Protein AF-A0A1D6LKV5-F1 (afdb_monomer)

Solvent-accessible surface area (backbone atoms only — not comparable to full-atom values): 5760 Å² total; per-residue (Å²): 122,54,73,68,55,51,50,48,46,50,74,42,52,48,48,53,28,51,55,49,33,54,62,53,35,74,82,36,92,67,54,87,56,52,68,69,58,41,31,61,58,21,33,45,94,83,58,60,42,89,53,21,65,29,39,59,73,53,39,58,67,65,46,52,50,55,50,46,62,60,71,42,56,59,69,58,52,50,54,50,48,56,50,45,56,74,70,44,80,86,57,86,84,83,76,82,83,132

pLDDT: mean 77.81, std 11.37, range [54.75, 92.75]

Secondary structure (DSSP, 8-state):
--HHHHHHIIIIIIHHHHHHHHHHHTT-TTTT--HHHHHHHHHGGGS--TTHHHHHHT-HHHHHHHHHHHHS-HHHHHHHHHHHHHHTTSS---PPP-

Sequence (98 aa):
MSKRTVELHWGKHHQDYVDGLNKQLATSPLYGYTLEDLIKEAYNNGNPLPEYNNAAQDDKLTYVTNFMDHLVSWHTVTLRMMRAESFVNLGEPNIPEA

Radius of gyration: 21.65 Å; Cα contacts (8 Å, |Δi|>4): 50; chains: 1; bounding box: 33×24×66 Å

Foldseek 3Di:
DDPVVVCCCVVPVLVVLVVQLCVVLPPDPCNPPDLVVQLVVQCPVVPGHPNNVSSVSNPPVVVVVVVCCVVDVVVVVVVVVVVVCQVPCPDDHDDDDD

Mean predicted aligned error: 11.53 Å

InterPro domains:
  IPR019831 Manganese/iron superoxide dismutase, N-terminal [PF00081] (2-42)
  IPR036324 Manganese/iron superoxide dismutase, N-terminal domain superfamily [G3DSA:1.10.287.990] (2-77)
  IPR036324 Manganese/iron superoxide dismutase, N-terminal domain superfamily [SSF46609] (1-57)

Organism: Zea mays (NCBI:txid4577)

Structure (mmCIF, N/CA/C/O backbone):
data_AF-A0A1D6LKV5-F1
#
_entry.id   AF-A0A1D6LKV5-F1
#
loop_
_atom_site.group_PDB
_atom_site.id
_atom_site.type_symbol
_atom_site.label_atom_id
_atom_site.label_alt_id
_atom_site.label_comp_id
_atom_site.label_asym_id
_atom_site.label_entity_id
_atom_site.label_seq_id
_atom_site.pdbx_PDB_ins_code
_atom_site.Cartn_x
_atom_site.Cartn_y
_atom_site.Cartn_z
_atom_site.occupancy
_atom_site.B_iso_or_equiv
_atom_site.auth_seq_id
_atom_site.auth_comp_id
_atom_site.auth_asym_id
_atom_site.auth_atom_id
_atom_site.pdbx_PDB_model_num
ATOM 1 N N . MET A 1 1 ? 15.617 1.063 -10.815 1.00 61.94 1 MET A N 1
ATOM 2 C CA . MET A 1 1 ? 15.880 0.403 -9.509 1.00 61.94 1 MET A CA 1
ATOM 3 C C . MET A 1 1 ? 16.713 -0.855 -9.721 1.00 61.94 1 MET A C 1
ATOM 5 O O . MET A 1 1 ? 16.646 -1.422 -10.802 1.00 61.94 1 MET A O 1
ATOM 9 N N . SER A 1 2 ? 17.501 -1.297 -8.733 1.00 75.75 2 SER A N 1
ATOM 10 C CA . SER A 1 2 ? 18.234 -2.572 -8.839 1.00 75.75 2 SER A CA 1
ATOM 11 C C . SER A 1 2 ? 17.340 -3.765 -8.467 1.00 75.75 2 SER A C 1
ATOM 13 O O . SER A 1 2 ? 16.403 -3.603 -7.686 1.00 75.75 2 SER A O 1
ATOM 15 N N . LYS A 1 3 ? 17.664 -4.972 -8.954 1.00 73.44 3 LYS A N 1
ATOM 16 C CA . LYS A 1 3 ? 16.991 -6.223 -8.547 1.00 73.44 3 LYS A CA 1
ATOM 17 C C . LYS A 1 3 ? 16.972 -6.391 -7.020 1.00 73.44 3 LYS A C 1
ATOM 19 O O . LYS A 1 3 ? 15.920 -6.639 -6.446 1.00 73.44 3 LYS A O 1
ATOM 24 N N . ARG A 1 4 ? 18.108 -6.140 -6.361 1.00 75.19 4 ARG A N 1
ATOM 25 C CA . ARG A 1 4 ? 18.236 -6.192 -4.896 1.00 75.19 4 ARG A CA 1
ATOM 26 C C . ARG A 1 4 ? 17.308 -5.199 -4.191 1.00 75.19 4 ARG A C 1
ATOM 28 O O . ARG A 1 4 ? 16.748 -5.515 -3.149 1.00 75.19 4 ARG A O 1
ATOM 35 N N . THR A 1 5 ? 17.154 -3.996 -4.745 1.00 76.00 5 THR A N 1
ATOM 36 C CA . THR A 1 5 ? 16.243 -2.976 -4.201 1.00 76.00 5 THR A CA 1
ATOM 37 C C . THR A 1 5 ? 14.798 -3.463 -4.247 1.00 76.00 5 THR A C 1
ATOM 39 O O . THR A 1 5 ? 14.087 -3.322 -3.260 1.00 76.00 5 THR A O 1
ATOM 42 N N . VAL A 1 6 ? 14.386 -4.076 -5.358 1.00 74.38 6 VAL A N 1
ATOM 43 C CA . VAL A 1 6 ? 13.042 -4.647 -5.521 1.00 74.38 6 VAL A CA 1
ATOM 44 C C . VAL A 1 6 ? 12.808 -5.809 -4.558 1.00 74.38 6 VAL A C 1
ATOM 46 O O . VAL A 1 6 ? 11.782 -5.842 -3.889 1.00 74.38 6 VAL A O 1
ATOM 49 N N . GLU A 1 7 ? 13.764 -6.733 -4.443 1.00 75.50 7 GLU A N 1
ATOM 50 C CA . GLU A 1 7 ? 13.660 -7.892 -3.547 1.00 75.50 7 GLU A CA 1
ATOM 51 C C . GLU A 1 7 ? 13.519 -7.480 -2.079 1.00 75.50 7 GLU A C 1
ATOM 53 O O . GLU A 1 7 ? 12.693 -8.041 -1.366 1.00 75.50 7 GLU A O 1
ATOM 58 N N . LEU A 1 8 ? 14.282 -6.479 -1.630 1.00 76.94 8 LEU A N 1
ATOM 59 C CA . LEU A 1 8 ? 14.162 -5.947 -0.270 1.00 76.94 8 LEU A CA 1
ATOM 60 C C . LEU A 1 8 ? 12.841 -5.205 -0.062 1.00 76.94 8 LEU A C 1
ATOM 62 O O . LEU A 1 8 ? 12.195 -5.363 0.971 1.00 76.94 8 LEU A O 1
ATOM 66 N N . HIS A 1 9 ? 12.429 -4.401 -1.038 1.00 77.50 9 HIS A N 1
ATOM 67 C CA . HIS A 1 9 ? 11.189 -3.646 -0.938 1.00 77.50 9 HIS A CA 1
ATOM 68 C C . HIS A 1 9 ? 9.963 -4.569 -0.879 1.00 77.50 9 HIS A C 1
ATOM 70 O O . HIS A 1 9 ? 9.106 -4.398 -0.019 1.00 77.50 9 HIS A O 1
ATOM 76 N N . TRP A 1 10 ? 9.913 -5.593 -1.730 1.00 71.38 10 TRP A N 1
ATOM 77 C CA . TRP A 1 10 ? 8.803 -6.541 -1.762 1.00 71.38 10 TRP A CA 1
ATOM 78 C C . TRP A 1 10 ? 8.899 -7.600 -0.664 1.00 71.38 10 TRP A C 1
ATOM 80 O O . TRP A 1 10 ? 8.013 -7.732 0.173 1.00 71.38 10 TRP A O 1
ATOM 90 N N . GLY A 1 11 ? 9.996 -8.356 -0.649 1.00 73.31 11 GLY A N 1
ATOM 91 C CA . GLY A 1 11 ? 10.130 -9.529 0.210 1.00 73.31 11 GLY A CA 1
ATOM 92 C C . GLY A 1 11 ? 10.230 -9.191 1.693 1.00 73.31 11 GLY A C 1
ATOM 93 O O . GLY A 1 11 ? 9.960 -10.053 2.522 1.00 73.31 11 GLY A O 1
ATOM 94 N N . LYS A 1 12 ? 10.616 -7.954 2.030 1.00 81.75 12 LYS A N 1
ATOM 95 C CA . LYS A 1 12 ? 10.696 -7.501 3.416 1.00 81.75 12 LYS A CA 1
ATOM 96 C C . LYS A 1 12 ? 9.680 -6.415 3.737 1.00 81.75 12 LYS A C 1
ATOM 98 O O . LYS A 1 12 ? 8.826 -6.637 4.580 1.00 81.75 12 LYS A O 1
ATOM 103 N N . HIS A 1 13 ? 9.777 -5.244 3.109 1.00 81.19 13 HIS A N 1
ATOM 104 C CA . HIS A 1 13 ? 9.001 -4.089 3.572 1.00 81.19 13 HIS A CA 1
ATOM 105 C C . HIS A 1 13 ? 7.496 -4.254 3.349 1.00 81.19 13 HIS A C 1
ATOM 107 O O . HIS A 1 13 ? 6.732 -4.046 4.283 1.00 81.19 13 HIS A O 1
ATOM 113 N N . HIS A 1 14 ? 7.074 -4.689 2.160 1.00 80.69 14 HIS A N 1
ATOM 114 C CA . HIS A 1 14 ? 5.659 -4.961 1.898 1.00 80.69 14 HIS A CA 1
ATOM 115 C C . HIS A 1 14 ? 5.110 -6.059 2.822 1.00 80.69 14 HIS A C 1
ATOM 117 O O . HIS A 1 14 ? 4.069 -5.871 3.443 1.00 80.69 14 HIS A O 1
ATOM 123 N N . GLN A 1 15 ? 5.852 -7.158 3.003 1.00 81.50 15 GLN A N 1
ATOM 124 C CA . GLN A 1 15 ? 5.461 -8.217 3.939 1.00 81.50 15 GLN A CA 1
ATOM 125 C C . GLN A 1 15 ? 5.316 -7.701 5.382 1.00 81.50 15 GLN A C 1
ATOM 127 O O . GLN A 1 15 ? 4.338 -8.02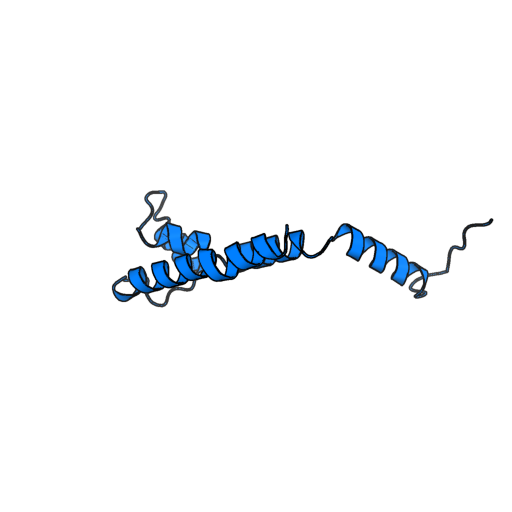9 6.048 1.00 81.50 15 GLN A O 1
ATOM 132 N N . ASP A 1 16 ? 6.249 -6.864 5.851 1.00 86.88 16 ASP A N 1
ATOM 133 C CA . ASP A 1 16 ? 6.197 -6.265 7.189 1.00 86.88 16 ASP A CA 1
ATOM 134 C C . ASP A 1 16 ? 4.925 -5.393 7.361 1.00 86.88 16 ASP A C 1
ATOM 136 O O . ASP A 1 16 ? 4.301 -5.426 8.427 1.00 86.88 16 ASP A O 1
ATOM 140 N N . TYR A 1 17 ? 4.497 -4.659 6.319 1.00 85.38 17 TYR A N 1
ATOM 141 C CA . TYR A 1 17 ? 3.252 -3.873 6.335 1.00 85.38 17 TYR A CA 1
ATOM 142 C C . TYR A 1 17 ? 1.998 -4.748 6.350 1.00 85.38 17 TYR A C 1
ATOM 144 O O . TYR A 1 17 ? 1.112 -4.505 7.170 1.00 85.38 17 TYR A O 1
ATOM 152 N N . VAL A 1 18 ? 1.944 -5.794 5.521 1.00 86.31 18 VAL A N 1
ATOM 153 C CA . VAL A 1 18 ? 0.830 -6.758 5.491 1.00 86.31 18 VAL A CA 1
ATOM 154 C C . VAL A 1 18 ? 0.669 -7.443 6.848 1.00 86.31 18 VAL A C 1
ATOM 156 O O . VAL A 1 18 ? -0.430 -7.509 7.403 1.00 86.31 18 VAL A O 1
ATOM 159 N N . ASP A 1 19 ? 1.767 -7.928 7.427 1.00 87.44 19 ASP A N 1
ATOM 160 C CA . ASP A 1 19 ? 1.748 -8.599 8.728 1.00 87.44 19 ASP A CA 1
ATOM 161 C C . ASP A 1 19 ? 1.341 -7.636 9.851 1.00 87.44 19 ASP A C 1
ATOM 163 O O . ASP A 1 19 ? 0.611 -8.018 10.771 1.00 87.44 19 ASP A O 1
ATOM 167 N N . GLY A 1 20 ? 1.809 -6.386 9.787 1.00 89.44 20 GLY A N 1
ATOM 168 C CA . GLY A 1 20 ? 1.425 -5.323 10.712 1.00 89.44 20 GLY A CA 1
ATOM 169 C C . GLY A 1 20 ? -0.065 -5.000 10.631 1.00 89.44 20 GLY A C 1
ATOM 170 O O . GLY A 1 20 ? -0.741 -4.971 11.662 1.00 89.44 20 GLY A O 1
ATOM 171 N N . LEU A 1 21 ? -0.584 -4.830 9.415 1.00 88.25 21 LEU A N 1
ATOM 172 C CA . LEU A 1 21 ? -1.989 -4.536 9.161 1.00 88.25 21 LEU A CA 1
ATOM 173 C C . LEU A 1 21 ? -2.896 -5.666 9.653 1.00 88.25 21 LEU A C 1
ATOM 175 O O . LEU A 1 21 ? -3.836 -5.421 10.405 1.00 88.25 21 LEU A O 1
ATOM 179 N N . ASN A 1 22 ? -2.575 -6.916 9.312 1.00 89.94 22 ASN A N 1
ATOM 180 C CA . ASN A 1 22 ? -3.352 -8.083 9.733 1.00 89.94 22 ASN A CA 1
A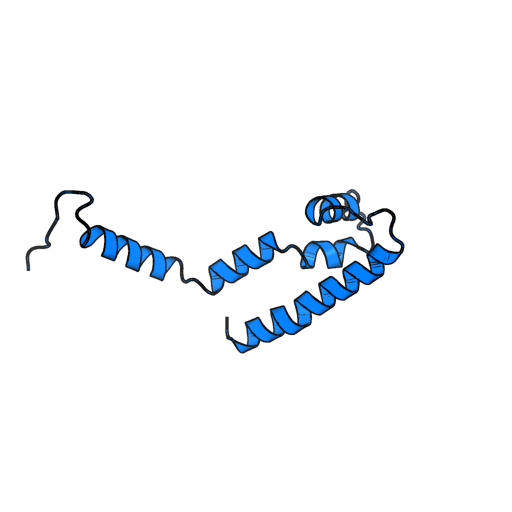TOM 181 C C . ASN A 1 22 ? -3.436 -8.208 11.260 1.00 89.94 22 ASN A C 1
ATOM 183 O O . ASN A 1 22 ? -4.488 -8.555 11.800 1.00 89.94 22 ASN A O 1
ATOM 187 N N . LYS A 1 23 ? -2.347 -7.893 11.974 1.00 92.75 23 LYS A N 1
ATOM 188 C CA . LYS A 1 23 ? -2.340 -7.880 13.446 1.00 92.75 23 LYS A CA 1
ATOM 189 C C . LYS A 1 23 ? -3.243 -6.793 14.019 1.00 92.75 23 LYS A C 1
ATOM 191 O O . LYS A 1 23 ? -3.925 -7.054 15.004 1.00 92.75 23 LYS A O 1
ATOM 196 N N . GLN A 1 24 ? -3.253 -5.600 13.424 1.00 90.62 24 GLN A N 1
ATOM 197 C CA . GLN A 1 24 ? -4.124 -4.506 13.865 1.00 90.62 24 GLN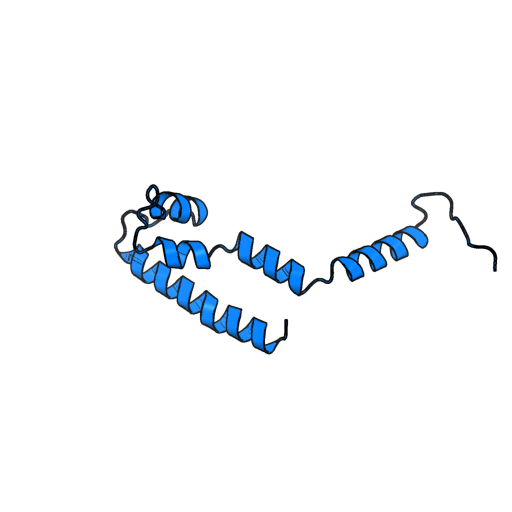 A CA 1
ATOM 198 C C . GLN A 1 24 ? -5.598 -4.827 13.591 1.00 90.62 24 GLN A C 1
ATOM 200 O O . GLN A 1 24 ? -6.446 -4.636 14.459 1.00 90.62 24 GLN A O 1
ATOM 205 N N . LEU A 1 25 ? -5.895 -5.399 12.421 1.00 91.00 25 LEU A N 1
ATOM 206 C CA . LEU A 1 25 ? -7.258 -5.738 12.019 1.00 91.00 25 LEU A CA 1
ATOM 207 C C . LEU A 1 25 ? -7.873 -6.886 12.824 1.00 91.00 25 L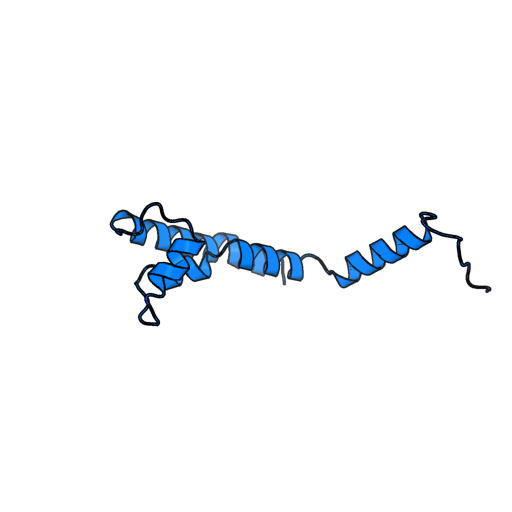EU A C 1
ATOM 209 O O . LEU A 1 25 ? -9.094 -6.953 12.922 1.00 91.00 25 LEU A O 1
ATOM 213 N N . ALA A 1 26 ? -7.065 -7.760 13.433 1.00 90.25 26 ALA A N 1
ATOM 214 C CA . ALA A 1 26 ? -7.542 -8.937 14.166 1.00 90.25 26 ALA A CA 1
ATOM 215 C C . ALA A 1 26 ? -8.574 -8.621 15.267 1.00 90.25 26 ALA A C 1
ATOM 217 O O . ALA A 1 26 ? -9.392 -9.475 15.605 1.00 90.25 26 ALA A O 1
ATOM 218 N N . THR A 1 27 ? -8.547 -7.407 15.821 1.00 88.38 27 THR A N 1
ATOM 219 C CA . THR A 1 27 ? -9.507 -6.933 16.832 1.00 88.38 27 THR A CA 1
ATOM 220 C C . THR A 1 27 ? -10.171 -5.610 16.449 1.00 88.38 27 THR A C 1
ATOM 222 O O . THR A 1 27 ? -10.802 -4.977 17.294 1.00 88.38 27 THR A O 1
ATOM 225 N N . SER A 1 28 ? -9.991 -5.155 15.208 1.00 90.12 28 SER A N 1
ATOM 226 C CA . SER A 1 28 ? -10.470 -3.851 14.750 1.00 90.12 28 SER A CA 1
ATOM 227 C C . SER A 1 28 ? -11.906 -3.949 14.229 1.00 90.12 28 SER A C 1
ATOM 229 O O . SER A 1 28 ? -12.235 -4.912 13.532 1.00 90.12 28 SER A O 1
ATOM 231 N N . PRO A 1 29 ? -12.765 -2.942 14.472 1.00 90.81 29 PRO A N 1
ATOM 232 C CA . PRO A 1 29 ? -14.071 -2.856 13.815 1.00 90.81 29 PRO A CA 1
ATOM 233 C C . PRO A 1 29 ? -13.963 -2.685 12.290 1.00 90.81 29 PRO A C 1
ATOM 235 O O . PRO A 1 29 ? -14.956 -2.853 11.588 1.00 90.81 29 PRO A O 1
ATOM 238 N N . LEU A 1 30 ? -12.769 -2.371 11.778 1.00 89.69 30 LEU A N 1
ATOM 239 C CA . LEU A 1 30 ? -12.480 -2.230 10.352 1.00 89.69 30 LEU A CA 1
ATOM 240 C C . LEU A 1 30 ? -12.190 -3.577 9.665 1.00 89.69 30 LEU A C 1
ATOM 242 O O . LEU A 1 30 ? -11.895 -3.622 8.469 1.00 89.69 30 LEU A O 1
ATOM 246 N N . TYR A 1 31 ? -12.248 -4.693 10.400 1.00 89.75 31 TYR A N 1
ATOM 247 C CA . TYR A 1 31 ? -12.080 -6.019 9.817 1.00 89.75 31 TYR A C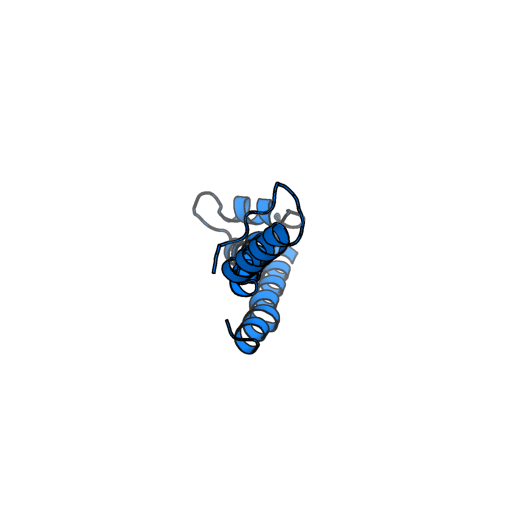A 1
ATOM 248 C C . TYR A 1 31 ? -13.123 -6.280 8.718 1.00 89.75 31 TYR A C 1
ATOM 250 O O . TYR A 1 31 ? -14.320 -6.070 8.909 1.00 89.75 31 TYR A O 1
ATOM 258 N N . GLY A 1 32 ? -12.663 -6.773 7.566 1.00 85.50 32 GLY A N 1
ATOM 259 C CA . GLY A 1 32 ? -13.510 -7.075 6.408 1.00 85.50 32 GLY A CA 1
ATOM 260 C C . GLY A 1 32 ? -13.700 -5.917 5.422 1.00 85.50 32 GLY A C 1
ATOM 261 O O . GLY A 1 32 ? -14.321 -6.124 4.381 1.00 85.50 32 GLY A O 1
ATOM 262 N N . TYR A 1 33 ? -13.148 -4.733 5.704 1.00 86.31 33 TYR A N 1
ATOM 263 C CA . TYR A 1 33 ? -13.110 -3.629 4.744 1.00 86.31 33 TYR A CA 1
ATOM 264 C C . TYR A 1 33 ? -12.220 -3.984 3.549 1.00 86.31 33 TYR A C 1
ATOM 266 O O . TYR A 1 33 ? -11.249 -4.738 3.669 1.00 86.31 33 TYR A O 1
ATOM 274 N N . THR A 1 34 ? -12.525 -3.404 2.387 1.00 88.88 34 THR A N 1
ATOM 275 C CA . THR A 1 34 ? -11.550 -3.362 1.292 1.00 88.88 34 THR A CA 1
ATOM 276 C C . THR A 1 34 ? -10.374 -2.470 1.696 1.00 88.88 34 THR A C 1
ATOM 278 O O . THR A 1 34 ? -10.519 -1.608 2.561 1.00 88.88 34 THR A O 1
ATOM 281 N N . LEU A 1 35 ? -9.205 -2.638 1.071 1.00 85.56 35 LEU A N 1
ATOM 282 C CA . LEU A 1 35 ? -8.044 -1.798 1.386 1.00 85.56 35 LEU A CA 1
ATOM 283 C C . LEU A 1 35 ? -8.321 -0.307 1.125 1.00 85.56 35 LEU A C 1
ATOM 285 O O . LEU A 1 35 ? -7.903 0.543 1.902 1.00 85.56 35 LEU A O 1
ATOM 289 N N . GLU A 1 36 ? -9.071 0.010 0.067 1.00 85.94 36 GLU A N 1
ATOM 290 C CA . GLU A 1 36 ? -9.441 1.387 -0.266 1.00 85.94 36 GLU A CA 1
ATOM 291 C C . GLU A 1 36 ? -10.368 2.003 0.793 1.00 85.94 36 GLU A C 1
ATOM 293 O O . GLU A 1 36 ? -10.117 3.116 1.261 1.00 85.94 36 GLU A O 1
ATOM 298 N N . ASP A 1 37 ? -11.410 1.277 1.206 1.00 88.00 37 ASP A N 1
ATOM 299 C CA . ASP A 1 37 ? -12.329 1.747 2.248 1.00 88.00 37 ASP A CA 1
ATOM 300 C C . ASP A 1 37 ? -11.619 1.851 3.599 1.00 88.00 37 ASP A C 1
ATOM 302 O O . ASP A 1 37 ? -11.839 2.803 4.344 1.00 88.00 37 ASP A O 1
ATOM 306 N N . LEU A 1 38 ? -10.712 0.914 3.887 1.00 90.69 38 LEU A N 1
ATOM 307 C CA . LEU A 1 38 ? -9.889 0.925 5.088 1.00 90.69 38 LEU A CA 1
ATOM 308 C C . LEU A 1 38 ? -8.999 2.169 5.150 1.00 90.69 38 LEU A C 1
ATOM 310 O O . LEU A 1 38 ? -8.940 2.807 6.194 1.00 90.69 38 LEU A O 1
ATOM 314 N N . ILE A 1 39 ? -8.335 2.545 4.053 1.00 88.31 39 ILE A N 1
ATOM 315 C CA . ILE A 1 39 ? -7.499 3.756 3.995 1.00 88.31 39 ILE A CA 1
ATOM 316 C C . ILE A 1 39 ? -8.348 5.011 4.236 1.00 88.31 39 ILE A C 1
ATOM 318 O O . ILE A 1 39 ? -7.946 5.883 5.010 1.00 88.31 39 ILE A O 1
ATOM 322 N N . LYS A 1 40 ? -9.521 5.107 3.596 1.00 90.44 40 LYS A N 1
ATOM 323 C CA . LYS A 1 40 ? -10.424 6.261 3.739 1.00 90.44 40 LYS A CA 1
ATOM 324 C C . LYS A 1 40 ? -10.952 6.393 5.165 1.00 90.44 40 LYS A C 1
ATOM 326 O O . LYS A 1 40 ? -10.880 7.479 5.736 1.00 90.44 40 LYS A O 1
ATOM 331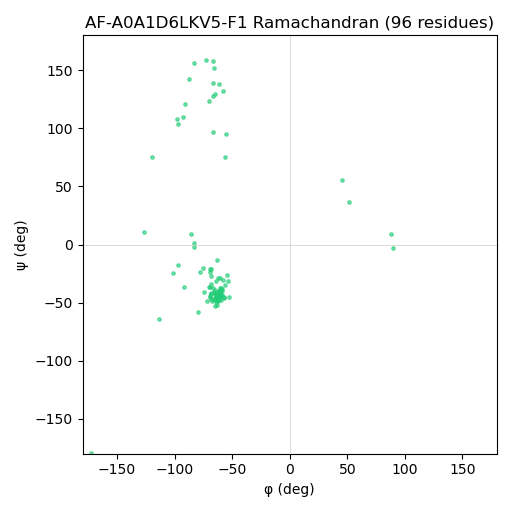 N N . GLU A 1 41 ? -11.435 5.296 5.741 1.00 92.38 41 GLU A N 1
ATOM 332 C CA . GLU A 1 41 ? -11.995 5.284 7.092 1.00 92.38 41 GLU A CA 1
ATOM 333 C C . GLU A 1 41 ? -10.897 5.513 8.142 1.00 92.38 41 GLU A C 1
ATOM 335 O O . GLU A 1 41 ? -11.033 6.361 9.024 1.00 92.38 41 GLU A O 1
ATOM 340 N N . ALA A 1 42 ? -9.748 4.842 8.000 1.00 91.56 42 ALA A N 1
ATOM 341 C CA . ALA A 1 42 ? -8.632 4.982 8.928 1.00 91.56 42 ALA A CA 1
ATOM 342 C C . ALA A 1 42 ? -7.957 6.361 8.866 1.00 91.56 42 ALA A C 1
ATOM 344 O O . ALA A 1 42 ? -7.337 6.758 9.848 1.00 91.56 42 ALA A O 1
ATOM 345 N N . TYR A 1 43 ? -8.090 7.130 7.776 1.00 92.31 43 TYR A N 1
ATOM 346 C CA . TYR A 1 43 ? -7.630 8.526 7.732 1.00 92.31 43 TYR A CA 1
ATOM 347 C C . TYR A 1 43 ? -8.374 9.415 8.741 1.00 92.31 43 TYR A C 1
ATOM 349 O O . TYR A 1 43 ? -7.808 10.396 9.233 1.00 92.31 43 TYR A O 1
ATOM 357 N N . ASN A 1 44 ? -9.628 9.059 9.057 1.00 91.69 44 ASN A N 1
ATOM 358 C CA . ASN A 1 44 ? -10.434 9.635 10.132 1.00 91.69 44 ASN A CA 1
ATOM 359 C C . ASN A 1 44 ? -10.368 11.174 10.172 1.00 91.69 44 ASN A C 1
ATOM 361 O O . ASN A 1 44 ? -9.979 11.792 11.164 1.00 91.69 44 ASN A O 1
ATOM 365 N N . ASN A 1 45 ? -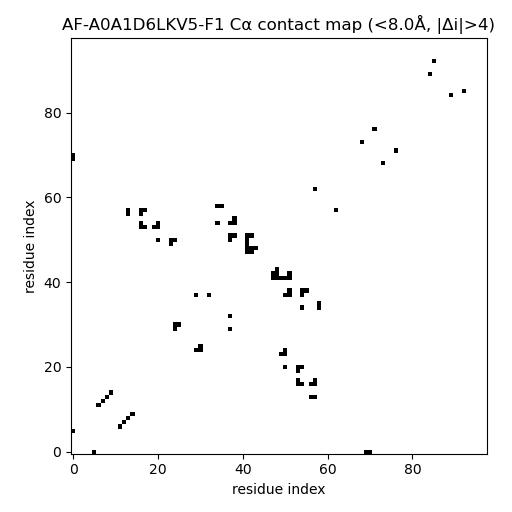10.706 11.801 9.040 1.00 90.31 45 ASN A N 1
ATOM 366 C CA . ASN A 1 45 ? -10.769 13.259 8.873 1.00 90.31 45 ASN A CA 1
ATOM 367 C C . ASN A 1 45 ? -9.497 14.010 9.315 1.00 90.31 45 ASN A C 1
ATOM 369 O O . ASN A 1 45 ? -9.572 15.110 9.862 1.00 90.31 45 ASN A O 1
ATOM 373 N N . GLY A 1 46 ? -8.323 13.418 9.078 1.00 90.81 46 GLY A N 1
ATOM 374 C CA . GLY A 1 46 ? -7.035 14.007 9.447 1.00 90.81 46 GLY A CA 1
ATOM 375 C C . GLY A 1 46 ? -6.571 13.676 10.867 1.00 90.81 46 GLY A C 1
ATOM 376 O O . GLY A 1 46 ? -5.570 14.236 11.311 1.00 90.81 46 GLY A O 1
ATOM 377 N N . ASN A 1 47 ? -7.248 12.756 11.563 1.00 92.69 47 ASN A N 1
ATOM 378 C CA . ASN A 1 47 ? -6.811 12.185 12.837 1.00 92.69 47 ASN A CA 1
ATOM 379 C C . ASN A 1 47 ? -6.628 10.658 12.717 1.00 92.69 47 ASN A C 1
ATOM 381 O O . ASN A 1 47 ? -7.480 9.902 13.191 1.00 92.69 47 ASN A O 1
ATOM 385 N N . PRO A 1 48 ? -5.547 10.191 12.069 1.00 91.88 48 PRO A N 1
ATOM 386 C CA . PRO A 1 48 ? -5.455 8.823 11.582 1.00 91.88 48 PRO A CA 1
ATOM 387 C C . PRO A 1 48 ? -5.526 7.772 12.693 1.00 91.88 48 PRO A C 1
ATOM 389 O O . PRO A 1 48 ? -4.879 7.900 13.735 1.00 91.88 48 PRO A O 1
ATOM 392 N N . LEU A 1 49 ? -6.270 6.701 12.432 1.00 92.56 49 LEU A N 1
ATOM 393 C CA . LEU A 1 49 ? -6.301 5.500 13.259 1.00 92.56 49 LEU A CA 1
ATOM 394 C C . LEU A 1 49 ? -5.001 4.687 13.096 1.00 92.56 49 LEU A C 1
ATOM 396 O O . LEU A 1 49 ? -4.306 4.830 12.084 1.00 92.56 49 LEU A O 1
ATOM 400 N N . PRO A 1 50 ? -4.652 3.812 14.061 1.00 91.62 50 PRO A N 1
ATOM 401 C CA . PRO A 1 50 ? -3.428 3.005 14.007 1.00 91.62 50 PRO A CA 1
ATOM 402 C C . PRO A 1 50 ? -3.250 2.181 12.720 1.00 91.62 50 PRO A C 1
ATOM 404 O O . PRO A 1 50 ? -2.117 1.959 12.286 1.00 91.62 50 PRO A O 1
ATOM 407 N N . GLU A 1 51 ? -4.351 1.743 12.111 1.00 90.25 51 GLU A N 1
ATOM 408 C CA . GLU A 1 51 ? -4.412 0.958 10.876 1.00 90.25 51 GLU A CA 1
ATOM 409 C C . GLU A 1 51 ? -3.979 1.755 9.638 1.00 90.25 51 GLU A C 1
ATOM 411 O O . GLU A 1 51 ? -3.464 1.170 8.685 1.00 90.25 51 GLU A O 1
ATOM 416 N N . TYR A 1 52 ? -4.137 3.085 9.655 1.00 89.44 52 TYR A N 1
ATOM 417 C CA . TYR A 1 52 ? -3.956 3.940 8.478 1.00 89.44 52 TYR A CA 1
ATOM 418 C C . TYR A 1 52 ? -2.566 3.805 7.863 1.00 89.44 52 TYR A C 1
ATOM 420 O O . TYR A 1 52 ? -2.434 3.660 6.653 1.00 89.44 52 TYR A O 1
ATOM 428 N N . ASN A 1 53 ? -1.519 3.821 8.689 1.00 86.88 53 ASN A N 1
ATOM 429 C CA . ASN A 1 53 ? -0.147 3.814 8.184 1.00 86.88 53 ASN A CA 1
ATOM 430 C C . ASN A 1 53 ? 0.196 2.512 7.456 1.00 86.88 53 ASN A C 1
ATOM 432 O O . ASN A 1 53 ? 0.846 2.557 6.416 1.00 86.88 53 ASN A O 1
ATOM 436 N N . ASN A 1 54 ? -0.235 1.365 7.985 1.00 84.88 54 ASN A N 1
ATOM 437 C CA . ASN A 1 54 ? 0.018 0.087 7.325 1.00 84.88 54 ASN A CA 1
ATOM 438 C C . ASN A 1 54 ? -0.893 -0.078 6.105 1.00 84.88 54 ASN A C 1
ATOM 440 O O . ASN A 1 54 ? -0.406 -0.481 5.058 1.00 84.88 54 ASN A O 1
ATOM 444 N N . ALA A 1 55 ? -2.167 0.318 6.198 1.00 85.12 55 ALA A N 1
ATOM 445 C CA . ALA A 1 55 ? -3.101 0.263 5.075 1.00 85.12 55 ALA A CA 1
ATOM 446 C C . ALA A 1 55 ? -2.648 1.140 3.894 1.00 85.12 55 ALA A C 1
ATOM 448 O O . ALA A 1 55 ? -2.642 0.686 2.756 1.00 85.12 55 ALA A O 1
ATOM 449 N N . ALA A 1 56 ? -2.209 2.375 4.152 1.00 85.00 56 ALA A N 1
ATOM 450 C CA . ALA A 1 56 ? -1.761 3.296 3.109 1.00 85.00 56 ALA A CA 1
ATOM 451 C C . ALA A 1 56 ? -0.454 2.844 2.433 1.00 85.00 56 ALA A C 1
ATOM 453 O O . ALA A 1 56 ? -0.274 3.065 1.239 1.00 85.00 56 ALA A O 1
ATOM 454 N N . GLN A 1 57 ? 0.457 2.204 3.175 1.00 81.75 57 GLN A N 1
ATOM 455 C CA . GLN A 1 57 ? 1.702 1.652 2.619 1.00 81.75 57 GLN A CA 1
ATOM 456 C C . GLN A 1 57 ? 1.479 0.326 1.878 1.00 81.75 57 GLN A C 1
ATOM 458 O O . GLN A 1 57 ? 2.270 -0.035 1.006 1.00 81.75 57 GLN A O 1
ATOM 463 N N . ASP A 1 58 ? 0.406 -0.390 2.216 1.00 78.44 58 ASP A N 1
ATOM 464 C CA . ASP A 1 58 ? 0.007 -1.635 1.566 1.00 78.44 58 ASP A CA 1
ATOM 465 C C . ASP A 1 58 ? -0.795 -1.408 0.271 1.00 78.44 58 ASP A C 1
ATOM 467 O O . ASP A 1 58 ? -1.143 -2.380 -0.399 1.00 78.44 58 ASP A O 1
ATOM 471 N N . ASP A 1 59 ? -1.083 -0.152 -0.119 1.00 74.44 59 ASP A N 1
ATOM 472 C CA . ASP A 1 59 ? -1.838 0.174 -1.338 1.00 74.44 59 ASP A CA 1
ATOM 473 C C . ASP A 1 59 ? -1.200 -0.453 -2.588 1.00 74.44 59 ASP A C 1
ATOM 475 O O . ASP A 1 59 ? -0.295 0.073 -3.251 1.00 74.44 59 ASP A O 1
ATOM 479 N N . LYS A 1 60 ? -1.749 -1.619 -2.920 1.00 67.38 60 LYS A N 1
ATOM 480 C CA . LYS A 1 60 ? -1.294 -2.510 -3.973 1.00 67.38 60 LYS A CA 1
ATOM 481 C C . LYS A 1 60 ? -1.418 -1.876 -5.352 1.00 67.38 60 LYS A C 1
ATOM 483 O O . LYS A 1 60 ? -0.604 -2.184 -6.221 1.00 67.38 60 LYS A O 1
ATOM 488 N N . LEU A 1 61 ? -2.406 -1.007 -5.572 1.00 64.50 61 LEU A N 1
ATOM 489 C CA . LEU A 1 61 ? -2.610 -0.357 -6.866 1.00 64.50 61 LEU A CA 1
ATOM 490 C C . LEU A 1 61 ? -1.521 0.689 -7.109 1.00 64.50 61 LEU A C 1
ATOM 492 O O . LEU A 1 61 ? -0.870 0.674 -8.159 1.00 64.50 61 LEU A O 1
ATOM 496 N N . THR A 1 62 ? -1.274 1.543 -6.116 1.00 66.69 62 THR A N 1
ATOM 497 C CA . THR A 1 62 ? -0.196 2.539 -6.163 1.00 66.69 62 THR A CA 1
ATOM 498 C C . THR A 1 62 ? 1.166 1.859 -6.290 1.00 66.69 62 THR A C 1
ATOM 500 O O . THR A 1 62 ? 2.003 2.279 -7.095 1.00 66.69 62 THR A O 1
ATOM 503 N N . TYR A 1 63 ? 1.386 0.762 -5.564 1.00 65.62 63 TYR A N 1
ATOM 504 C CA . TYR A 1 63 ? 2.629 0.004 -5.653 1.00 65.62 63 TYR A CA 1
ATOM 505 C C . TYR A 1 63 ? 2.841 -0.635 -7.028 1.00 65.62 63 TYR A C 1
ATOM 507 O O . TYR A 1 63 ? 3.889 -0.422 -7.634 1.00 65.62 63 TYR A O 1
ATOM 515 N N . VAL A 1 64 ? 1.868 -1.397 -7.545 1.00 65.06 64 VAL A N 1
ATOM 516 C CA . VAL A 1 64 ? 1.996 -2.078 -8.845 1.00 65.06 64 VAL A CA 1
ATOM 517 C C . VAL A 1 64 ? 2.210 -1.067 -9.965 1.00 65.06 64 VAL A C 1
ATOM 519 O O . VAL A 1 64 ? 3.060 -1.296 -10.821 1.00 65.06 64 VAL A O 1
ATOM 522 N N . THR A 1 65 ? 1.510 0.066 -9.933 1.00 66.25 65 THR A N 1
ATOM 523 C CA . THR A 1 65 ? 1.675 1.122 -10.941 1.00 66.25 65 THR A CA 1
ATOM 524 C C . THR A 1 65 ? 3.089 1.703 -10.890 1.00 66.25 65 THR A C 1
ATOM 526 O O . THR A 1 65 ? 3.810 1.649 -11.883 1.00 66.25 65 THR A O 1
ATOM 529 N N . ASN A 1 66 ? 3.558 2.125 -9.710 1.00 66.19 66 ASN A N 1
ATOM 530 C CA . ASN A 1 66 ? 4.917 2.651 -9.548 1.00 66.19 66 ASN A CA 1
ATOM 531 C C . ASN A 1 66 ? 5.995 1.613 -9.892 1.00 66.19 66 ASN A C 1
ATOM 533 O O . ASN A 1 66 ? 7.010 1.935 -10.507 1.00 66.19 66 ASN A O 1
ATOM 537 N N . PHE A 1 67 ? 5.800 0.356 -9.502 1.00 68.56 67 PHE A N 1
ATOM 538 C CA . PHE A 1 67 ? 6.721 -0.734 -9.791 1.00 68.56 67 PHE A CA 1
ATOM 539 C C . PHE A 1 67 ? 6.836 -0.993 -11.293 1.00 68.56 67 PHE A C 1
ATOM 541 O O . PHE A 1 67 ? 7.950 -1.077 -11.817 1.00 68.56 67 PHE A O 1
ATOM 548 N N . MET A 1 68 ? 5.699 -1.074 -11.986 1.00 68.62 68 MET A N 1
ATOM 549 C CA . MET A 1 68 ? 5.658 -1.255 -13.432 1.00 68.62 68 MET A CA 1
ATOM 550 C C . MET A 1 68 ? 6.271 -0.055 -14.150 1.00 68.62 68 MET A C 1
ATOM 552 O O . MET A 1 68 ? 7.101 -0.274 -15.023 1.00 68.62 68 MET A O 1
ATOM 556 N N . ASP A 1 69 ? 6.007 1.178 -13.719 1.00 71.12 69 ASP A N 1
ATOM 557 C CA . ASP A 1 69 ? 6.623 2.384 -14.292 1.00 71.12 69 ASP A CA 1
ATOM 558 C C . ASP A 1 69 ? 8.154 2.417 -14.167 1.00 71.12 69 ASP A C 1
ATOM 560 O O . ASP A 1 69 ? 8.846 3.007 -14.998 1.00 71.12 69 ASP A O 1
ATOM 564 N N . HIS A 1 70 ? 8.706 1.774 -13.136 1.00 65.50 70 HIS A N 1
ATOM 565 C CA . HIS A 1 70 ? 10.149 1.749 -12.885 1.00 65.50 70 HIS A CA 1
ATOM 566 C C . HIS A 1 70 ? 10.861 0.492 -13.403 1.00 65.50 70 HIS A C 1
ATOM 568 O O . HIS A 1 70 ? 12.093 0.498 -13.511 1.00 65.50 70 HIS A O 1
ATOM 574 N N . LEU A 1 71 ? 10.133 -0.594 -13.683 1.00 65.56 71 LEU A N 1
ATOM 575 C CA . LEU A 1 71 ? 10.664 -1.790 -14.348 1.00 65.56 71 LEU A CA 1
ATOM 576 C C . LEU A 1 71 ? 10.494 -1.735 -15.862 1.00 65.56 71 LEU A C 1
ATOM 578 O O . LEU A 1 71 ? 11.358 -2.204 -16.607 1.00 65.56 71 LEU A O 1
ATOM 582 N N . VAL A 1 72 ? 9.380 -1.176 -16.314 1.00 68.94 72 VAL A N 1
ATOM 583 C CA . VAL A 1 72 ? 9.075 -0.968 -17.716 1.00 68.94 7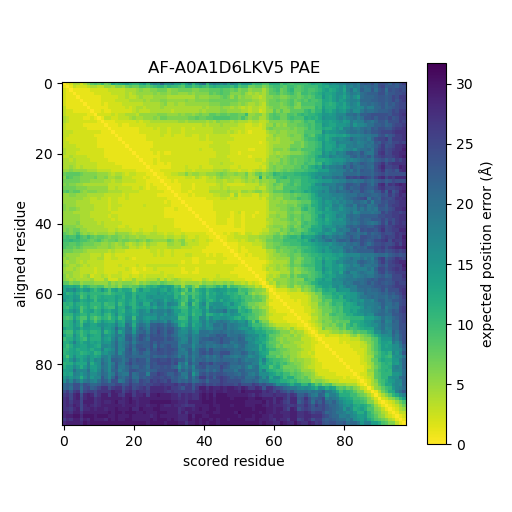2 VAL A CA 1
ATOM 584 C C . VAL A 1 72 ? 9.556 0.426 -18.076 1.00 68.94 72 VAL A C 1
ATOM 586 O O . VAL A 1 72 ? 8.979 1.430 -17.682 1.00 68.94 72 VAL A O 1
ATOM 589 N N . SER A 1 73 ? 10.621 0.503 -18.871 1.00 74.19 73 SER A N 1
ATOM 590 C CA . SER A 1 73 ? 10.942 1.756 -19.549 1.00 74.19 73 SER A CA 1
ATOM 591 C C . SER A 1 73 ? 9.838 2.029 -20.565 1.00 74.19 73 SER A C 1
ATOM 593 O O . SER A 1 73 ? 9.863 1.488 -21.675 1.00 74.19 73 SER A O 1
ATOM 595 N N . TRP A 1 74 ? 8.864 2.857 -20.191 1.00 71.75 74 TRP A N 1
ATOM 596 C CA . TRP A 1 74 ? 7.791 3.275 -21.092 1.00 71.75 74 TRP A CA 1
ATOM 597 C C . TRP A 1 74 ? 8.347 3.909 -22.359 1.00 71.75 74 TRP A C 1
ATOM 599 O O . TRP A 1 74 ? 7.865 3.620 -23.442 1.00 71.75 74 TRP A O 1
ATOM 609 N N . HIS A 1 75 ? 9.457 4.638 -22.256 1.00 75.12 75 HIS A N 1
ATOM 610 C CA . HIS A 1 75 ? 10.192 5.122 -23.420 1.00 75.12 75 HIS A CA 1
ATOM 611 C C . HIS A 1 75 ? 10.625 3.982 -24.363 1.00 75.12 75 HIS A C 1
ATOM 613 O O . HIS A 1 75 ? 10.430 4.062 -25.573 1.00 75.12 75 HIS A O 1
ATOM 619 N N . THR A 1 76 ? 11.172 2.886 -23.828 1.00 70.88 76 THR A N 1
ATOM 620 C CA . THR A 1 76 ? 11.571 1.714 -24.624 1.00 70.88 76 THR A CA 1
ATOM 621 C C . THR A 1 76 ? 10.369 0.961 -25.191 1.00 70.88 76 THR A C 1
ATOM 623 O O . THR A 1 76 ? 10.449 0.473 -26.317 1.00 70.88 76 THR A O 1
ATOM 626 N N . VAL A 1 77 ? 9.262 0.864 -24.449 1.00 76.56 77 VAL A N 1
ATOM 627 C CA . VAL A 1 77 ? 8.007 0.283 -24.953 1.00 76.56 77 VAL A CA 1
ATOM 628 C C . VAL A 1 77 ? 7.458 1.124 -26.100 1.00 76.56 77 VAL A C 1
ATOM 630 O O . VAL A 1 77 ? 7.228 0.576 -27.173 1.00 76.56 77 VAL A O 1
ATOM 633 N N . THR A 1 78 ? 7.364 2.444 -25.935 1.00 80.81 78 THR A N 1
ATOM 634 C CA . THR A 1 78 ? 6.919 3.371 -26.981 1.00 80.81 78 THR A CA 1
ATOM 635 C C . THR A 1 78 ? 7.819 3.300 -28.211 1.00 80.81 78 THR A C 1
ATOM 637 O O . THR A 1 78 ? 7.314 3.193 -29.320 1.00 80.81 78 THR A O 1
ATOM 640 N N . LEU A 1 79 ? 9.149 3.258 -28.054 1.00 77.38 79 LEU A N 1
ATOM 641 C CA . LEU A 1 79 ? 10.066 3.076 -29.188 1.00 77.38 79 LEU A CA 1
ATOM 642 C C . LEU A 1 79 ? 9.845 1.747 -29.919 1.00 77.38 79 LEU A C 1
ATOM 644 O O . LEU A 1 79 ? 9.908 1.699 -31.146 1.00 77.38 79 LEU A O 1
ATOM 648 N N . ARG A 1 80 ? 9.587 0.660 -29.185 1.00 73.75 80 ARG A N 1
ATOM 649 C CA . ARG A 1 80 ? 9.289 -0.648 -29.785 1.00 73.75 80 ARG A CA 1
ATOM 650 C C . ARG A 1 80 ? 7.930 -0.666 -30.474 1.00 73.75 80 ARG A C 1
ATOM 652 O O . ARG A 1 80 ? 7.828 -1.298 -31.517 1.00 73.75 80 ARG A O 1
ATOM 659 N N . MET A 1 81 ? 6.931 0.025 -29.930 1.00 75.81 81 MET A N 1
ATOM 660 C CA . MET A 1 81 ? 5.617 0.179 -30.553 1.00 75.81 81 MET A CA 1
ATOM 661 C C . MET A 1 81 ? 5.698 1.024 -31.822 1.00 75.81 81 MET A C 1
ATOM 663 O O . MET A 1 81 ? 5.273 0.541 -32.857 1.00 75.81 81 MET A O 1
ATOM 667 N N . MET A 1 82 ? 6.353 2.190 -31.794 1.00 76.12 82 MET A N 1
ATOM 668 C CA . MET A 1 82 ? 6.579 3.012 -32.994 1.00 76.12 82 MET A CA 1
ATOM 669 C C . MET A 1 82 ? 7.353 2.244 -34.071 1.00 76.12 82 MET A C 1
ATOM 671 O O . MET A 1 82 ? 7.030 2.310 -35.252 1.00 76.12 82 MET A O 1
ATOM 675 N N . ARG A 1 83 ? 8.362 1.459 -33.665 1.00 72.62 83 ARG A N 1
ATOM 676 C CA . ARG A 1 83 ? 9.074 0.562 -34.580 1.00 72.62 83 ARG A CA 1
ATOM 677 C C . ARG A 1 83 ? 8.147 -0.524 -35.127 1.00 72.62 83 ARG A C 1
ATOM 679 O O . ARG A 1 83 ? 8.203 -0.820 -36.308 1.00 72.62 83 ARG A O 1
ATOM 686 N N . ALA A 1 84 ? 7.312 -1.143 -34.297 1.00 68.12 84 ALA A N 1
ATOM 687 C CA . ALA A 1 84 ? 6.349 -2.130 -34.770 1.00 68.12 84 ALA A CA 1
ATOM 688 C C . ALA A 1 84 ? 5.358 -1.493 -35.758 1.00 68.12 84 ALA A C 1
ATOM 690 O O . ALA A 1 84 ? 5.205 -2.018 -36.849 1.00 68.12 84 ALA A O 1
ATOM 691 N N . GLU A 1 85 ? 4.784 -0.332 -35.451 1.00 64.75 85 GLU A N 1
ATOM 692 C CA . GLU A 1 85 ? 3.904 0.437 -36.343 1.00 64.75 85 GLU A CA 1
ATOM 693 C C . GLU A 1 85 ? 4.576 0.817 -37.670 1.00 64.75 85 GLU A C 1
ATOM 695 O O . GLU A 1 85 ? 3.904 0.870 -38.692 1.00 64.75 85 GLU A O 1
ATOM 700 N N . SER A 1 86 ? 5.901 1.012 -37.705 1.00 66.19 86 SER A N 1
ATOM 701 C CA . SER A 1 86 ? 6.618 1.236 -38.968 1.00 66.19 86 SER A CA 1
ATOM 702 C C . SER A 1 86 ? 6.812 -0.037 -39.806 1.00 66.19 86 SER A C 1
ATOM 704 O O . SER A 1 86 ? 7.089 0.058 -40.997 1.00 66.19 86 SER A O 1
ATOM 706 N N . PHE A 1 87 ? 6.725 -1.229 -39.200 1.00 57.56 87 PHE A N 1
ATOM 707 C CA . PHE A 1 87 ? 6.852 -2.527 -39.888 1.00 57.56 87 PHE A CA 1
ATOM 708 C C . PHE A 1 87 ? 5.505 -3.206 -40.156 1.00 57.56 87 PHE A C 1
ATOM 710 O O . PHE A 1 87 ? 5.405 -4.030 -41.065 1.00 57.56 87 PHE A O 1
ATOM 717 N N . VAL A 1 88 ? 4.474 -2.883 -39.378 1.00 55.66 88 VAL A N 1
ATOM 718 C CA . VAL A 1 88 ? 3.103 -3.326 -39.606 1.00 55.66 88 VAL A CA 1
ATOM 719 C C . VAL A 1 88 ? 2.384 -2.181 -40.316 1.00 55.66 88 VAL A C 1
ATOM 721 O O . VAL A 1 88 ? 2.119 -1.171 -39.683 1.00 55.66 88 VAL A O 1
ATOM 724 N N . ASN A 1 89 ? 2.089 -2.327 -41.616 1.00 54.75 89 ASN A N 1
ATOM 725 C CA . ASN A 1 89 ? 1.314 -1.380 -42.439 1.00 54.75 89 ASN A CA 1
ATOM 726 C C . ASN A 1 89 ? -0.080 -1.097 -41.830 1.00 54.75 89 ASN A C 1
ATOM 728 O O . ASN A 1 89 ? -1.099 -1.582 -42.316 1.00 54.75 89 ASN A O 1
ATOM 732 N N . LEU A 1 90 ? -0.147 -0.302 -40.764 1.00 55.19 90 LEU A N 1
ATOM 733 C CA . LEU A 1 90 ? -1.381 0.302 -40.261 1.00 55.19 90 LEU A CA 1
ATOM 734 C C . LEU A 1 90 ? -1.678 1.636 -40.992 1.00 55.19 90 LEU A C 1
ATOM 736 O O . LEU A 1 90 ? -2.610 2.345 -40.628 1.00 55.19 90 LEU A O 1
ATOM 740 N N . GLY A 1 91 ? -0.920 1.931 -42.060 1.00 62.53 91 GLY A N 1
ATOM 741 C CA . GLY A 1 91 ? -1.059 3.033 -43.020 1.00 62.53 91 GLY A CA 1
ATOM 742 C C . GLY A 1 91 ? -0.072 2.872 -44.194 1.00 62.53 91 GLY A C 1
ATOM 743 O O . GLY A 1 91 ? 0.670 1.888 -44.229 1.00 62.53 91 GLY A O 1
ATOM 744 N N . GLU A 1 92 ? -0.064 3.803 -45.161 1.00 55.59 92 GLU A N 1
ATOM 745 C CA . GLU A 1 92 ? 0.908 3.781 -46.272 1.00 55.59 92 GLU A CA 1
ATOM 746 C C . GLU A 1 92 ? 2.348 3.985 -45.752 1.00 55.59 92 GLU A C 1
ATOM 748 O O . GLU A 1 92 ? 2.595 4.921 -44.985 1.00 55.59 92 GLU A O 1
ATOM 753 N N . PRO A 1 93 ? 3.309 3.123 -46.134 1.00 56.50 93 PRO A N 1
ATOM 754 C CA . PRO A 1 93 ? 4.666 3.169 -45.605 1.00 56.50 93 PRO A CA 1
ATOM 755 C C . PRO A 1 93 ? 5.422 4.399 -46.115 1.00 56.50 93 PRO A C 1
ATOM 757 O O . PRO A 1 93 ? 5.596 4.578 -47.318 1.00 56.50 93 PRO A O 1
ATOM 760 N N . ASN A 1 94 ? 5.932 5.218 -45.192 1.00 57.38 94 ASN A N 1
ATOM 761 C CA . ASN A 1 94 ? 6.799 6.346 -45.520 1.00 57.38 94 ASN A CA 1
ATOM 762 C C . ASN A 1 94 ? 8.267 5.926 -45.332 1.00 57.38 94 ASN A C 1
ATOM 764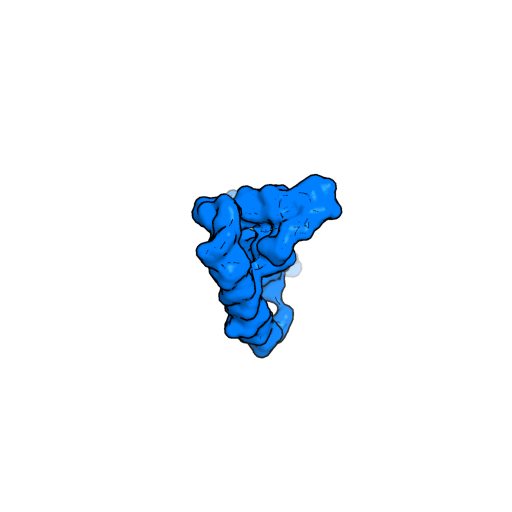 O O . ASN A 1 94 ? 8.740 5.775 -44.204 1.00 57.38 94 ASN A O 1
ATOM 768 N N . ILE A 1 95 ? 8.963 5.666 -46.441 1.00 67.38 95 ILE A N 1
ATOM 769 C CA . ILE A 1 95 ? 10.371 5.245 -46.463 1.00 67.38 95 ILE A CA 1
ATOM 770 C C . ILE A 1 95 ? 11.241 6.507 -46.569 1.00 67.38 95 ILE A C 1
ATOM 772 O O . ILE A 1 95 ? 11.090 7.237 -47.547 1.00 67.38 95 ILE A O 1
ATOM 776 N N . PRO A 1 96 ? 12.156 6.786 -45.620 1.00 58.28 96 PRO A N 1
ATOM 777 C CA . PRO A 1 96 ? 13.094 7.895 -45.765 1.00 58.28 96 PRO A CA 1
ATOM 778 C C . PRO A 1 96 ? 14.067 7.618 -46.915 1.00 58.28 96 PRO A C 1
ATOM 780 O O . PRO A 1 96 ? 14.695 6.557 -46.950 1.00 58.28 96 PRO A O 1
ATOM 783 N N . GLU A 1 97 ? 14.190 8.566 -47.843 1.00 62.09 97 GLU A N 1
ATOM 784 C CA . GLU A 1 97 ? 15.201 8.518 -48.901 1.00 62.09 97 GLU A CA 1
ATOM 785 C C . GLU A 1 97 ? 16.610 8.663 -48.298 1.00 62.09 97 GLU A C 1
ATOM 787 O O . GLU A 1 97 ? 16.812 9.419 -47.344 1.00 62.09 97 GLU A O 1
ATOM 792 N N . ALA A 1 98 ? 17.541 7.860 -48.823 1.00 61.50 98 ALA A N 1
ATOM 793 C CA . ALA A 1 98 ? 18.919 7.712 -48.349 1.00 61.50 98 ALA A CA 1
ATOM 794 C C . ALA A 1 98 ? 19.792 8.956 -48.572 1.00 61.50 98 ALA A C 1
ATOM 796 O O . ALA A 1 98 ? 19.586 9.656 -49.589 1.00 61.50 98 ALA A O 1
#

Nearest PDB structures (foldseek):
  8wa0-assembly1_L  TM=9.402E-01  e=1.790E-03  Nicotiana tabacum
  8xzv-assembly1_L  TM=8.699E-01  e=8.723E-04  Spinacia oleracea
  8r6s-assembly1_N  TM=6.423E-01  e=1.249E-03  Sinapis alba
  7bjk-assembly3_E-2  TM=6.310E-01  e=1.408E-03  Arabidopsis thaliana
  1my6-assembly1_B  TM=8.435E-01  e=1.146E-02  Thermosynechococcus vestitus